Protein AF-C9SHX7-F1 (afdb_monomer_lite)

Secondary structure (DSSP, 8-state):
--HHHHHHTT---GGGHHHHHHHHHHHHHHHHHHHTT--HHHHT-TTPPPTT--TTS---SS-----GGGSPPTTTTTS---GGGGG-S-HHHHHHHHHHHHHTSS-HHHHHHHHH------TT-TTS------S-TT--

Sequence (140 aa):
MDTFQDYSLNAPRPSQLQLLIRLNVLDGLARNAEALDFPVKGLCADEFISPFNYQDGHRPSSQSSHPESLSPTALQRTVRHHPWVDLFPLARLRDNVLRGLTSGTIDEDELCSDLLNVEDTNWSDVDKPSLILWGESWDI

Foldseek 3Di:
DDQVVCVVVVNHDPLCVQLVQLVVLVVLLVVLCVQVVHDPVLLVDQPRWDCLACPVVNDPPDDRPHDPLLDADPVSNHATDRCSLSSQSHNVSSVVVRVCVVVVVDDPVVVCCLERPSPPPVSVPPPRDYDGDPDRSNDD

Structure (mmCIF, N/CA/C/O backbone):
data_AF-C9SHX7-F1
#
_entry.id   AF-C9SHX7-F1
#
loop_
_atom_site.group_PDB
_atom_site.id
_atom_site.type_symbol
_atom_site.label_atom_id
_atom_site.label_alt_id
_atom_site.label_comp_id
_atom_site.label_asym_id
_atom_site.label_entity_id
_atom_site.label_seq_id
_atom_site.pdbx_PDB_ins_code
_atom_site.Cartn_x
_atom_site.Cartn_y
_atom_site.Cartn_z
_atom_site.occupancy
_atom_site.B_iso_or_equiv
_atom_site.auth_seq_id
_atom_site.auth_comp_id
_atom_site.auth_asym_id
_atom_site.auth_atom_id
_atom_site.pdbx_PDB_model_num
ATOM 1 N N . MET A 1 1 ? 25.948 6.981 -16.052 1.00 51.47 1 MET A N 1
ATOM 2 C CA . MET A 1 1 ? 25.002 6.820 -17.174 1.00 51.47 1 MET A CA 1
ATOM 3 C C . MET A 1 1 ? 23.650 6.630 -16.537 1.00 51.47 1 MET A C 1
ATOM 5 O O . MET A 1 1 ? 23.472 5.632 -15.837 1.00 51.47 1 MET A O 1
ATOM 9 N N . ASP A 1 2 ? 22.800 7.643 -16.673 1.00 72.44 2 ASP A N 1
ATOM 10 C CA . ASP A 1 2 ? 21.503 7.719 -16.008 1.00 72.44 2 ASP A CA 1
ATOM 11 C C . ASP A 1 2 ? 20.536 6.705 -16.616 1.00 72.44 2 ASP A C 1
ATOM 13 O O . ASP A 1 2 ? 20.475 6.524 -17.831 1.00 72.44 2 ASP A O 1
ATOM 17 N N . THR A 1 3 ? 19.763 6.040 -15.764 1.00 66.31 3 THR A N 1
ATOM 18 C CA . THR A 1 3 ? 18.769 5.023 -16.140 1.00 66.31 3 THR A CA 1
ATOM 19 C C . THR A 1 3 ? 17.751 5.538 -17.153 1.00 66.31 3 THR A C 1
ATOM 21 O O . THR A 1 3 ? 17.404 4.827 -18.093 1.00 66.31 3 THR A O 1
ATOM 24 N N . PHE A 1 4 ? 17.344 6.801 -17.021 1.00 70.75 4 PHE A N 1
ATOM 25 C CA . PHE A 1 4 ? 16.470 7.476 -17.980 1.00 70.75 4 PHE A CA 1
ATOM 26 C C . PHE A 1 4 ? 17.120 7.642 -19.362 1.00 70.75 4 PHE A C 1
ATOM 28 O O . PHE A 1 4 ? 16.464 7.469 -20.390 1.00 70.75 4 PHE A O 1
ATOM 35 N N . GLN A 1 5 ? 18.421 7.936 -19.398 1.00 76.38 5 GLN A N 1
ATOM 36 C CA . GLN A 1 5 ? 19.149 8.142 -20.644 1.00 76.38 5 GLN A CA 1
ATOM 37 C C . GLN A 1 5 ? 19.256 6.831 -21.429 1.00 76.38 5 GLN A C 1
ATOM 39 O O . GLN A 1 5 ? 18.914 6.801 -22.609 1.00 76.38 5 GLN A O 1
ATOM 44 N N . ASP A 1 6 ? 19.629 5.734 -20.771 1.00 75.88 6 ASP A N 1
ATOM 45 C CA . ASP A 1 6 ? 19.705 4.414 -21.409 1.00 75.88 6 ASP A CA 1
ATOM 46 C C . ASP A 1 6 ? 18.341 3.928 -21.918 1.00 75.88 6 ASP A C 1
ATOM 48 O O . ASP A 1 6 ? 18.254 3.381 -23.019 1.00 75.88 6 ASP A O 1
ATOM 52 N N . TYR A 1 7 ? 17.269 4.175 -21.155 1.00 73.06 7 TYR A N 1
ATOM 53 C CA . TYR A 1 7 ? 15.905 3.887 -21.598 1.00 73.06 7 TYR A CA 1
ATOM 54 C C . TYR A 1 7 ? 15.547 4.682 -22.862 1.00 73.06 7 TYR A C 1
ATOM 56 O O . TYR A 1 7 ? 15.112 4.102 -23.855 1.00 73.06 7 TYR A O 1
ATOM 64 N N . SER A 1 8 ? 15.803 5.997 -22.872 1.00 79.50 8 SER A N 1
ATOM 65 C CA . SER A 1 8 ? 15.511 6.858 -24.030 1.00 79.50 8 SER A CA 1
ATOM 66 C C . SER A 1 8 ? 16.322 6.503 -25.284 1.00 79.50 8 SER A C 1
ATOM 68 O O . SER A 1 8 ? 15.889 6.773 -26.403 1.00 79.50 8 SER A O 1
ATOM 70 N N . LEU A 1 9 ? 17.481 5.862 -25.104 1.00 85.00 9 LEU A N 1
ATOM 71 C CA . LEU A 1 9 ? 18.351 5.377 -26.174 1.00 85.00 9 LEU A CA 1
ATOM 72 C C . LEU A 1 9 ? 18.036 3.936 -26.618 1.00 85.00 9 LEU A C 1
ATOM 74 O O . LEU A 1 9 ? 18.784 3.390 -27.428 1.00 85.00 9 LEU A O 1
ATOM 78 N N . ASN A 1 10 ? 16.956 3.314 -26.123 1.00 77.38 10 ASN A N 1
ATOM 79 C CA . ASN A 1 10 ? 16.633 1.898 -26.359 1.00 77.38 10 ASN A CA 1
ATOM 80 C C . ASN A 1 10 ? 17.795 0.946 -26.009 1.00 77.38 10 ASN A C 1
ATOM 82 O O . ASN A 1 10 ? 17.992 -0.081 -26.660 1.00 77.38 10 ASN A O 1
ATOM 86 N N . ALA A 1 11 ? 18.559 1.273 -24.965 1.00 81.94 11 ALA A N 1
ATOM 87 C CA . ALA A 1 11 ? 19.691 0.486 -24.485 1.00 81.94 11 ALA A CA 1
ATOM 88 C C . ALA A 1 11 ? 19.455 -0.048 -23.054 1.00 81.94 11 ALA A C 1
ATOM 90 O O . ALA A 1 11 ? 20.273 0.213 -22.166 1.00 81.94 11 ALA A O 1
ATOM 91 N N . PRO A 1 12 ? 18.352 -0.784 -22.787 1.00 76.06 12 PRO A N 1
ATOM 92 C CA . PRO A 1 12 ? 18.053 -1.272 -21.446 1.00 76.06 12 PRO A CA 1
ATOM 93 C C . PRO A 1 12 ? 19.137 -2.244 -20.970 1.00 76.06 12 PRO A C 1
ATOM 95 O O . PRO A 1 12 ? 19.544 -3.159 -21.690 1.00 76.06 12 PRO A O 1
ATOM 98 N N . ARG A 1 13 ? 19.604 -2.059 -19.734 1.00 77.75 13 ARG A N 1
ATOM 99 C CA . ARG A 1 13 ? 20.608 -2.928 -19.107 1.00 77.75 13 ARG A CA 1
ATOM 100 C C . ARG A 1 13 ? 19.935 -3.858 -18.093 1.00 77.75 13 ARG A C 1
ATOM 102 O O . ARG A 1 13 ? 19.112 -3.380 -17.316 1.00 77.75 13 ARG A O 1
ATOM 109 N N . PRO A 1 14 ? 20.316 -5.148 -17.999 1.00 76.50 14 PRO A N 1
ATOM 110 C CA . PRO A 1 14 ? 19.754 -6.063 -16.997 1.00 76.50 14 PRO A CA 1
ATOM 111 C C . PRO A 1 14 ? 19.881 -5.557 -15.553 1.00 76.50 14 PRO A C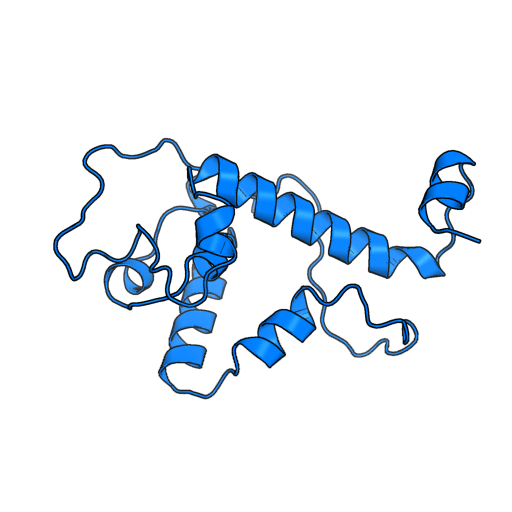 1
ATOM 113 O O . PRO A 1 14 ? 18.999 -5.791 -14.734 1.00 76.50 14 PRO A O 1
ATOM 116 N N . SER A 1 15 ? 20.930 -4.784 -15.257 1.00 75.31 15 SER A N 1
ATOM 117 C CA . SER A 1 15 ? 21.132 -4.127 -13.960 1.00 75.31 15 SER A CA 1
ATOM 118 C C . SER A 1 15 ? 20.055 -3.091 -13.600 1.00 75.31 15 SER A C 1
ATOM 120 O O . SER A 1 15 ? 20.025 -2.623 -12.472 1.00 75.31 15 SER A O 1
ATOM 122 N N . GLN A 1 16 ? 19.198 -2.697 -14.547 1.00 77.81 16 GLN A N 1
ATOM 123 C CA . GLN A 1 16 ? 18.106 -1.733 -14.356 1.00 77.81 16 GLN A CA 1
ATOM 124 C C . GLN A 1 16 ? 16.761 -2.419 -14.096 1.00 77.81 16 GLN A C 1
ATOM 126 O O . GLN A 1 16 ? 15.786 -1.743 -13.780 1.00 77.81 16 GLN A O 1
ATOM 131 N N . LEU A 1 17 ? 16.688 -3.748 -14.225 1.00 81.38 17 LEU A N 1
ATOM 132 C CA . LEU A 1 17 ? 15.435 -4.490 -14.098 1.00 81.38 17 LEU A CA 1
ATOM 133 C C . LEU A 1 17 ? 14.794 -4.292 -12.723 1.00 81.38 17 LEU A C 1
ATOM 135 O O . LEU A 1 17 ? 13.606 -4.015 -12.632 1.00 81.38 17 LEU A O 1
ATOM 139 N N . GLN A 1 18 ? 15.592 -4.381 -11.664 1.00 79.19 18 GLN A N 1
ATOM 140 C CA . GLN A 1 18 ? 15.111 -4.230 -10.293 1.00 79.19 18 GLN A CA 1
ATOM 141 C C . GLN A 1 18 ? 14.568 -2.813 -10.024 1.00 79.19 18 GLN A C 1
ATOM 143 O O . GLN A 1 18 ? 13.552 -2.658 -9.349 1.00 79.19 18 GLN A O 1
ATOM 148 N N . LEU A 1 19 ? 15.173 -1.782 -10.628 1.00 79.88 19 LEU A N 1
ATOM 149 C CA . LEU A 1 19 ? 14.652 -0.413 -10.587 1.00 79.88 19 LEU A CA 1
ATOM 150 C C . LEU A 1 19 ? 13.288 -0.320 -11.270 1.00 79.88 19 LEU A C 1
ATOM 152 O O . LEU A 1 19 ? 12.357 0.242 -10.704 1.00 79.88 19 LEU A O 1
ATOM 156 N N . LEU A 1 20 ? 13.165 -0.881 -12.474 1.00 83.38 20 LEU A N 1
ATOM 157 C CA . LEU A 1 20 ? 11.911 -0.866 -13.228 1.00 83.38 20 LEU A CA 1
ATOM 158 C C . LEU A 1 20 ? 10.801 -1.633 -12.503 1.00 83.38 20 LEU A C 1
ATOM 160 O O . LEU A 1 20 ? 9.672 -1.162 -12.471 1.00 83.38 20 LEU A O 1
ATOM 164 N N . ILE A 1 21 ? 11.122 -2.773 -11.885 1.00 85.00 21 ILE A N 1
ATOM 165 C CA . ILE A 1 21 ? 10.178 -3.545 -11.070 1.00 85.00 21 ILE A CA 1
ATOM 166 C C . ILE A 1 21 ? 9.619 -2.673 -9.939 1.00 85.00 21 ILE A C 1
ATOM 168 O O . ILE A 1 21 ? 8.403 -2.525 -9.832 1.00 85.00 21 ILE A O 1
ATOM 172 N N . ARG A 1 22 ? 10.489 -2.030 -9.149 1.00 84.69 22 ARG A N 1
ATOM 173 C CA . ARG A 1 22 ? 10.069 -1.160 -8.036 1.00 84.69 22 ARG A CA 1
ATOM 174 C C . ARG A 1 22 ? 9.281 0.062 -8.515 1.00 84.69 22 ARG A C 1
ATOM 176 O O . ARG A 1 22 ? 8.255 0.392 -7.928 1.00 84.69 22 ARG A O 1
ATOM 183 N N . LEU A 1 23 ? 9.712 0.699 -9.606 1.00 85.75 23 LEU A N 1
ATOM 184 C CA . LEU A 1 23 ? 8.995 1.831 -10.204 1.00 85.75 23 LEU A CA 1
ATOM 185 C C . LEU A 1 23 ? 7.597 1.437 -10.693 1.00 85.75 23 LEU A C 1
ATOM 187 O O . LEU A 1 23 ? 6.647 2.172 -10.446 1.00 85.75 23 LEU A O 1
ATOM 191 N N . ASN A 1 24 ? 7.453 0.274 -11.331 1.00 89.75 24 ASN A N 1
ATOM 192 C CA . ASN A 1 24 ? 6.153 -0.218 -11.789 1.00 89.75 24 ASN A CA 1
ATOM 193 C C . ASN A 1 24 ? 5.217 -0.532 -10.615 1.00 89.75 24 ASN A C 1
ATOM 195 O O . ASN A 1 24 ? 4.017 -0.294 -10.707 1.00 89.75 24 ASN A O 1
ATOM 199 N N . VAL A 1 25 ? 5.751 -1.041 -9.500 1.00 89.81 25 VAL A N 1
ATOM 200 C CA . VAL A 1 25 ? 4.967 -1.241 -8.273 1.00 89.81 25 VAL A CA 1
ATOM 201 C C . VAL A 1 25 ? 4.504 0.097 -7.703 1.00 89.81 25 VAL A C 1
ATOM 203 O O . VAL A 1 25 ? 3.320 0.238 -7.413 1.00 89.81 25 VAL A O 1
ATOM 206 N N . LEU A 1 26 ? 5.392 1.090 -7.587 1.00 89.31 26 LEU A N 1
ATOM 207 C CA . LEU A 1 26 ? 5.036 2.431 -7.107 1.00 89.31 26 LEU A CA 1
ATOM 208 C C . LEU A 1 26 ? 3.963 3.094 -7.981 1.00 89.31 26 LEU A C 1
ATOM 210 O O . LEU A 1 26 ? 2.990 3.630 -7.455 1.00 89.31 26 LEU A O 1
ATOM 214 N N . ASP A 1 27 ? 4.109 3.012 -9.304 1.00 91.44 27 ASP A N 1
ATOM 215 C CA . ASP A 1 27 ? 3.118 3.495 -10.271 1.00 91.44 27 ASP A CA 1
ATOM 216 C C . ASP A 1 27 ? 1.772 2.766 -10.112 1.00 91.44 27 ASP A C 1
ATOM 218 O O . ASP A 1 27 ? 0.719 3.401 -10.059 1.00 91.44 27 ASP A O 1
ATOM 222 N N . GLY A 1 28 ? 1.790 1.443 -9.927 1.00 93.00 28 GLY A N 1
ATOM 223 C CA . GLY A 1 28 ? 0.583 0.664 -9.655 1.00 93.00 28 GLY A CA 1
ATOM 224 C C . GLY A 1 28 ? -0.118 1.056 -8.348 1.00 93.00 28 GLY A C 1
ATOM 225 O O . GLY A 1 28 ? -1.338 1.210 -8.322 1.00 93.00 28 GLY A O 1
ATOM 226 N N . LEU A 1 29 ? 0.635 1.273 -7.266 1.00 92.31 29 LEU A N 1
ATOM 227 C CA . LEU A 1 29 ? 0.078 1.737 -5.991 1.00 92.31 29 LEU A CA 1
ATOM 228 C C . LEU A 1 29 ? -0.506 3.153 -6.108 1.00 92.31 29 LEU A C 1
ATOM 230 O O . LEU A 1 29 ? -1.569 3.419 -5.547 1.00 92.31 29 LEU A O 1
ATOM 234 N N . ALA A 1 30 ? 0.136 4.042 -6.872 1.00 91.88 30 ALA A N 1
ATOM 235 C CA . ALA A 1 30 ? -0.381 5.383 -7.143 1.00 91.88 30 ALA A CA 1
ATOM 236 C C . ALA A 1 30 ? -1.710 5.338 -7.915 1.00 91.88 30 ALA A C 1
ATOM 238 O O . ALA A 1 30 ? -2.666 6.009 -7.530 1.00 91.88 30 ALA A O 1
ATOM 239 N N . ARG A 1 31 ? -1.825 4.479 -8.936 1.00 93.19 31 ARG A N 1
ATOM 240 C CA . ARG A 1 31 ? -3.096 4.255 -9.650 1.00 93.19 31 ARG A CA 1
ATOM 241 C C . ARG A 1 31 ? -4.189 3.701 -8.741 1.00 93.19 31 ARG A C 1
ATOM 243 O O . ARG A 1 31 ? -5.346 4.101 -8.855 1.00 93.19 31 ARG A O 1
ATOM 250 N N . ASN A 1 32 ? -3.835 2.813 -7.812 1.00 94.31 32 ASN A N 1
ATOM 251 C CA . ASN A 1 32 ? -4.784 2.296 -6.825 1.00 94.31 32 ASN A CA 1
ATOM 252 C C . ASN A 1 32 ? -5.255 3.403 -5.868 1.00 94.31 32 ASN A C 1
ATOM 254 O O . ASN A 1 32 ? -6.436 3.449 -5.536 1.00 94.31 32 ASN A O 1
ATOM 258 N N . ALA A 1 33 ? -4.373 4.329 -5.477 1.00 93.25 33 ALA A N 1
ATOM 259 C CA . ALA A 1 33 ? -4.747 5.496 -4.677 1.00 93.25 33 ALA A CA 1
ATOM 260 C C . ALA A 1 33 ? -5.732 6.411 -5.419 1.00 93.25 33 ALA A C 1
ATOM 262 O O . ALA A 1 33 ? -6.716 6.854 -4.829 1.00 93.25 33 ALA A O 1
ATOM 263 N N . GLU A 1 34 ? -5.506 6.650 -6.714 1.00 91.88 34 GLU A N 1
ATOM 264 C CA . GLU A 1 34 ? -6.429 7.410 -7.565 1.00 91.88 34 GLU A CA 1
ATOM 265 C C . GLU A 1 34 ? -7.794 6.718 -7.684 1.00 91.88 34 GLU A C 1
ATOM 267 O O . GLU A 1 34 ? -8.828 7.361 -7.510 1.00 91.88 34 GLU A O 1
ATOM 272 N N . ALA A 1 35 ? -7.820 5.398 -7.904 1.00 91.56 35 ALA A N 1
ATOM 273 C CA . ALA A 1 35 ? -9.059 4.617 -7.977 1.00 91.56 35 ALA A CA 1
ATOM 274 C C . ALA A 1 35 ? -9.860 4.620 -6.659 1.00 91.56 35 ALA A C 1
ATOM 276 O O . ALA A 1 35 ? -11.082 4.454 -6.667 1.00 91.56 35 ALA A O 1
ATOM 277 N N . LEU A 1 36 ? -9.171 4.804 -5.530 1.00 91.19 36 LEU A N 1
ATOM 278 C CA . LEU A 1 36 ? -9.744 4.906 -4.189 1.00 91.19 36 LEU A CA 1
ATOM 279 C C . LEU A 1 36 ? -10.135 6.339 -3.790 1.00 91.19 36 LEU A C 1
ATOM 281 O O . LEU A 1 36 ? -10.740 6.518 -2.733 1.00 91.19 36 LEU A O 1
ATOM 285 N N . ASP A 1 37 ? -9.826 7.336 -4.625 1.00 90.62 37 ASP A N 1
ATOM 286 C CA . ASP A 1 37 ? -9.993 8.768 -4.340 1.00 90.62 37 ASP A CA 1
ATOM 287 C C . ASP A 1 37 ? -9.221 9.221 -3.082 1.00 90.62 37 ASP A C 1
ATOM 289 O O . ASP A 1 37 ? -9.674 10.041 -2.280 1.00 90.62 37 ASP A O 1
ATOM 293 N N . PHE A 1 38 ? -8.034 8.645 -2.869 1.00 89.62 38 PHE A N 1
ATOM 294 C CA . PHE A 1 38 ? -7.189 8.985 -1.728 1.00 89.62 38 PHE A CA 1
ATOM 295 C C . PHE A 1 38 ? -6.341 10.227 -2.022 1.00 89.62 38 PHE A C 1
ATOM 297 O O . PHE A 1 38 ? -5.635 10.281 -3.033 1.00 89.62 38 PHE A O 1
ATOM 304 N N . PRO A 1 39 ? -6.333 11.237 -1.132 1.00 85.06 39 PRO A N 1
ATOM 305 C CA . PRO A 1 39 ? -5.510 12.415 -1.338 1.00 85.06 39 PRO A CA 1
ATOM 306 C C . PRO A 1 39 ? -4.030 12.052 -1.178 1.00 85.06 39 PRO A C 1
ATOM 308 O O . PRO A 1 39 ? -3.604 11.635 -0.103 1.00 85.06 39 PRO A O 1
ATOM 311 N N . VAL A 1 40 ? -3.219 12.312 -2.208 1.00 80.50 40 VAL A N 1
ATOM 312 C CA . VAL A 1 40 ? -1.763 12.050 -2.197 1.00 80.50 40 VAL A CA 1
ATOM 313 C C . VAL A 1 40 ? -1.077 12.668 -0.975 1.00 80.50 40 VAL A C 1
ATOM 315 O O . VAL A 1 40 ? -0.245 12.037 -0.340 1.00 80.50 40 VAL A O 1
ATOM 318 N N . LYS A 1 41 ? -1.471 13.887 -0.583 1.00 80.69 41 LYS A N 1
ATOM 319 C CA . LYS A 1 41 ? -0.929 14.543 0.620 1.00 80.69 41 LYS A CA 1
ATOM 320 C C . LYS A 1 41 ? -1.248 13.794 1.913 1.00 80.69 41 LYS A C 1
ATOM 322 O O . LYS A 1 41 ? -0.466 13.878 2.849 1.00 80.69 41 LYS A O 1
ATOM 327 N N . GLY A 1 42 ? -2.391 13.112 1.967 1.00 80.50 42 GLY A N 1
ATOM 328 C CA . GLY A 1 42 ? -2.758 12.267 3.098 1.00 80.50 42 GLY A CA 1
ATOM 329 C C . GLY A 1 42 ? -1.870 11.031 3.175 1.00 80.50 42 GLY A C 1
ATOM 330 O O . GLY A 1 42 ? -1.418 10.690 4.252 1.00 80.50 42 GLY A O 1
ATOM 331 N N . LEU A 1 43 ? -1.534 10.424 2.033 1.00 85.62 43 LEU A N 1
ATOM 332 C CA . LEU A 1 43 ? -0.632 9.267 1.979 1.00 85.62 43 LEU A CA 1
ATOM 333 C C . LEU A 1 43 ? 0.809 9.570 2.420 1.00 85.62 43 LEU A C 1
ATOM 335 O O . LEU A 1 43 ? 1.553 8.640 2.704 1.00 85.62 43 LEU A O 1
ATOM 339 N N . CYS A 1 44 ? 1.214 10.841 2.453 1.00 84.75 44 CYS A N 1
ATOM 340 C CA . CYS A 1 44 ? 2.530 11.260 2.944 1.00 84.75 44 CYS A CA 1
ATOM 341 C C . CYS A 1 44 ? 2.521 11.695 4.417 1.00 84.75 44 CYS A C 1
ATOM 343 O O . CYS A 1 44 ? 3.535 12.200 4.892 1.00 84.75 44 CYS A O 1
ATOM 345 N N . ALA A 1 45 ? 1.381 11.620 5.104 1.00 87.69 45 ALA A N 1
ATOM 346 C CA . ALA A 1 45 ? 1.244 12.089 6.473 1.00 87.69 45 ALA A CA 1
ATOM 347 C C . ALA A 1 45 ? 0.995 10.904 7.406 1.00 87.69 45 ALA A C 1
ATOM 349 O O . ALA A 1 45 ? -0.101 10.359 7.402 1.00 87.69 45 ALA A O 1
ATOM 350 N N . ASP A 1 46 ? 1.967 10.585 8.261 1.00 84.81 46 ASP A N 1
ATOM 351 C CA . ASP A 1 46 ? 1.947 9.415 9.159 1.00 84.81 46 ASP A CA 1
ATOM 352 C C . ASP A 1 46 ? 0.676 9.325 10.027 1.00 84.81 46 ASP A C 1
ATOM 354 O O . ASP A 1 46 ? 0.161 8.248 10.319 1.00 84.81 46 ASP A O 1
ATOM 358 N N . GLU A 1 47 ? 0.111 10.475 10.399 1.00 88.06 47 GLU A N 1
ATOM 359 C CA . GLU A 1 47 ? -1.102 10.569 11.222 1.00 88.06 47 GLU A CA 1
ATOM 360 C C . GLU A 1 47 ? -2.411 10.382 10.435 1.00 88.06 47 GLU A C 1
ATOM 362 O O . GLU A 1 47 ? -3.502 10.396 11.019 1.00 88.06 47 GLU A O 1
ATOM 367 N N . PHE A 1 48 ? -2.347 10.256 9.107 1.00 90.12 48 PHE A N 1
ATOM 368 C CA . PHE A 1 48 ? -3.530 10.122 8.273 1.00 90.12 48 PHE A CA 1
ATOM 369 C C . PHE A 1 48 ? -4.141 8.729 8.427 1.00 90.12 48 PHE A C 1
ATOM 371 O O . PHE A 1 48 ? -3.524 7.702 8.154 1.00 90.12 48 PHE A O 1
ATOM 378 N N . ILE A 1 49 ? -5.394 8.696 8.873 1.00 91.00 49 ILE A N 1
ATOM 379 C CA . ILE A 1 49 ? -6.135 7.455 9.089 1.00 91.00 49 ILE A CA 1
ATOM 380 C C . ILE A 1 49 ? -6.878 7.092 7.808 1.00 91.00 49 ILE A C 1
ATOM 382 O O . ILE A 1 49 ? -7.510 7.949 7.187 1.00 91.00 49 ILE A O 1
ATOM 386 N N . SER A 1 50 ? -6.850 5.808 7.453 1.00 92.06 50 SER A N 1
ATOM 387 C CA . SER A 1 50 ? -7.593 5.281 6.315 1.00 92.06 50 SER A CA 1
ATOM 388 C C . SER A 1 50 ? -9.083 5.669 6.370 1.00 92.06 50 SER A C 1
ATOM 390 O O . SER A 1 50 ? -9.747 5.394 7.378 1.00 92.06 50 SER A O 1
ATOM 392 N N . PRO A 1 51 ? -9.656 6.202 5.269 1.00 90.50 51 PRO A N 1
ATOM 393 C CA . PRO A 1 51 ? -11.100 6.412 5.122 1.00 90.50 51 PRO A CA 1
ATOM 394 C C . PRO A 1 51 ? -11.938 5.130 5.231 1.00 90.50 51 PRO A C 1
ATOM 396 O O . PRO A 1 51 ? -13.166 5.190 5.329 1.00 90.50 51 PRO A O 1
ATOM 399 N N . PHE A 1 52 ? -11.300 3.960 5.174 1.00 91.56 52 PHE A N 1
ATOM 400 C CA . PHE A 1 52 ? -11.964 2.680 5.353 1.00 91.56 52 PHE A CA 1
ATOM 401 C C . PHE A 1 52 ? -12.108 2.253 6.805 1.00 91.56 52 PHE A C 1
ATOM 403 O O . PHE A 1 52 ? -12.885 1.335 7.052 1.00 91.56 52 PHE A O 1
ATOM 410 N N . ASN A 1 53 ? -11.454 2.918 7.760 1.00 91.75 53 ASN A N 1
ATOM 411 C CA . ASN A 1 53 ? -11.746 2.719 9.172 1.00 91.75 53 ASN A CA 1
ATOM 412 C C . ASN A 1 53 ? -13.090 3.373 9.538 1.00 91.75 53 ASN A C 1
ATOM 414 O O . ASN A 1 53 ? -13.280 4.573 9.362 1.00 91.75 53 ASN A O 1
ATOM 418 N N . TYR A 1 54 ? -14.028 2.589 10.076 1.00 89.06 54 TYR A N 1
ATOM 419 C CA . TYR A 1 54 ? -15.379 3.060 10.405 1.00 89.06 54 TYR A CA 1
ATOM 420 C C . TYR A 1 54 ? -15.620 3.215 11.910 1.00 89.06 54 TYR A C 1
ATOM 422 O O . TYR A 1 54 ? -16.770 3.379 12.325 1.00 89.06 54 TYR A O 1
ATOM 430 N N . GLN A 1 55 ? -14.577 3.143 12.744 1.00 81.31 55 GLN A N 1
ATOM 431 C CA . GLN A 1 55 ? -14.742 3.174 14.201 1.00 81.31 55 GLN A CA 1
ATOM 432 C C . GLN A 1 55 ? -15.319 4.505 14.690 1.00 81.31 55 GLN A C 1
ATOM 434 O O . GLN A 1 55 ? -16.131 4.513 15.612 1.00 81.31 55 GLN A O 1
ATOM 439 N N . ASP A 1 56 ? -15.001 5.601 14.004 1.00 72.00 56 ASP A N 1
ATOM 440 C CA . ASP A 1 56 ? -15.486 6.940 14.348 1.00 72.00 56 ASP A CA 1
ATOM 441 C C . ASP A 1 56 ? -16.847 7.277 13.703 1.00 72.00 56 ASP A C 1
ATOM 443 O O . ASP A 1 56 ? -17.264 8.431 13.656 1.00 72.00 56 ASP A O 1
ATOM 447 N N . GLY A 1 57 ? -17.566 6.282 13.164 1.00 67.31 57 GLY A N 1
ATOM 448 C CA . GLY A 1 57 ? -18.868 6.484 12.511 1.00 67.31 57 GLY A CA 1
ATOM 449 C C . GLY A 1 57 ? -18.787 7.136 11.124 1.00 67.31 57 GLY A C 1
ATOM 450 O O . GLY A 1 57 ? -19.816 7.336 10.474 1.00 67.31 57 GLY A O 1
ATOM 451 N N . HIS A 1 58 ? -17.577 7.412 10.635 1.00 64.19 58 HIS A N 1
ATOM 452 C CA . HIS A 1 58 ? -17.304 7.894 9.285 1.00 64.19 58 HIS A CA 1
ATOM 453 C C . HIS A 1 58 ? -17.431 6.757 8.266 1.00 64.19 58 HIS A C 1
ATOM 455 O O . HIS A 1 58 ? -16.450 6.214 7.774 1.00 64.19 58 HIS A O 1
ATOM 461 N N . ARG A 1 59 ? -18.668 6.383 7.932 1.00 68.38 59 ARG A N 1
ATOM 462 C CA . ARG A 1 59 ? -18.925 5.552 6.754 1.00 68.38 59 ARG A CA 1
ATOM 463 C C . ARG A 1 59 ? -19.077 6.470 5.538 1.00 68.38 59 ARG A C 1
ATOM 465 O O . ARG A 1 59 ? -19.953 7.339 5.578 1.00 68.38 59 ARG A O 1
ATOM 472 N N . PRO A 1 60 ? -18.295 6.293 4.458 1.00 65.88 60 PRO A N 1
ATOM 473 C CA . PRO A 1 60 ? -18.497 7.074 3.246 1.00 65.88 60 PRO A CA 1
ATOM 474 C C . PRO A 1 60 ? -19.938 6.883 2.749 1.00 65.88 60 PRO A C 1
ATOM 476 O O . PRO A 1 60 ? -20.449 5.765 2.650 1.00 65.88 60 PRO A O 1
ATOM 479 N N . SER A 1 61 ? -20.618 8.006 2.513 1.00 60.06 61 SER A N 1
ATOM 480 C CA . SER A 1 61 ? -22.039 8.084 2.146 1.00 60.06 61 SER A CA 1
ATOM 481 C C . SER A 1 61 ? -22.320 7.606 0.719 1.00 60.06 61 SER A C 1
ATOM 483 O O . SER A 1 61 ? -23.468 7.322 0.381 1.00 60.06 61 SER A O 1
ATOM 485 N N . SER A 1 62 ? -21.276 7.475 -0.099 1.00 61.59 62 SER A N 1
ATOM 486 C CA . SER A 1 62 ? -21.315 6.867 -1.424 1.00 61.59 62 SER A CA 1
ATOM 487 C C . SER A 1 62 ? -20.321 5.709 -1.478 1.00 61.59 62 SER A C 1
ATOM 489 O O . SER A 1 62 ? -19.219 5.795 -0.938 1.00 61.59 62 SER A O 1
ATOM 491 N N . GLN A 1 63 ? -20.722 4.600 -2.100 1.00 60.97 63 GLN A N 1
ATOM 492 C CA . GLN A 1 63 ? -19.763 3.593 -2.538 1.00 60.97 63 GLN A CA 1
ATOM 493 C C . GLN A 1 63 ? -19.016 4.211 -3.719 1.00 60.97 63 GLN A C 1
ATOM 495 O O . GLN A 1 63 ? -19.571 4.292 -4.814 1.00 60.97 63 GLN A O 1
ATOM 500 N N . SER A 1 64 ? -17.799 4.704 -3.492 1.00 62.91 64 SER A N 1
ATOM 501 C CA . SER A 1 64 ? -16.882 5.031 -4.582 1.00 62.91 64 SER A CA 1
ATOM 502 C C . SER A 1 64 ? -16.766 3.803 -5.488 1.00 62.91 64 SER A C 1
ATOM 504 O O . SER A 1 64 ? -16.686 2.676 -4.996 1.00 62.91 64 SER A O 1
ATOM 506 N N . SER A 1 65 ? -16.824 3.988 -6.806 1.00 78.62 65 SER A N 1
ATOM 507 C CA . SER A 1 65 ? -16.687 2.897 -7.772 1.00 78.62 65 SER A CA 1
ATOM 508 C C . SER A 1 65 ? -15.216 2.494 -7.879 1.00 78.62 65 SER A C 1
ATOM 510 O O . SER A 1 65 ? -14.536 2.867 -8.830 1.00 78.62 65 SER A O 1
ATOM 512 N N . HIS A 1 66 ? -14.713 1.786 -6.872 1.00 86.19 66 HIS A N 1
ATOM 513 C CA . HIS A 1 66 ? -13.373 1.212 -6.879 1.00 86.19 66 HIS A CA 1
ATOM 514 C C . HIS A 1 66 ? -13.441 -0.273 -7.276 1.00 86.19 66 HIS A C 1
ATOM 516 O O . HIS A 1 66 ? -14.477 -0.917 -7.071 1.00 86.19 66 HIS A O 1
ATOM 522 N N . PRO A 1 67 ? -12.360 -0.831 -7.848 1.00 91.12 67 PRO A N 1
ATOM 523 C CA . PRO A 1 67 ? -12.242 -2.261 -8.117 1.00 91.12 67 PRO A CA 1
ATOM 524 C C . PRO A 1 67 ? -12.545 -3.133 -6.887 1.00 91.12 67 PRO A C 1
ATOM 526 O O . PRO A 1 67 ? -12.212 -2.775 -5.755 1.00 91.12 67 PRO A O 1
ATOM 529 N N . GLU A 1 68 ? -13.131 -4.315 -7.108 1.00 90.88 68 GLU A N 1
ATOM 530 C CA . GLU A 1 68 ? -13.478 -5.259 -6.029 1.00 90.88 68 GLU A CA 1
ATOM 531 C C . GLU A 1 68 ? -12.244 -5.694 -5.221 1.00 90.88 68 GLU A C 1
ATOM 533 O O . GLU A 1 68 ? -12.296 -5.773 -3.995 1.00 90.88 68 GLU A O 1
ATOM 538 N N . SER A 1 69 ? -11.102 -5.883 -5.884 1.00 93.62 69 SER A N 1
ATOM 539 C CA . SER A 1 69 ? -9.813 -6.213 -5.259 1.00 93.62 69 SER A CA 1
ATOM 540 C C . SER A 1 69 ? -9.345 -5.155 -4.247 1.00 93.62 69 SER A C 1
ATOM 542 O O . SER A 1 6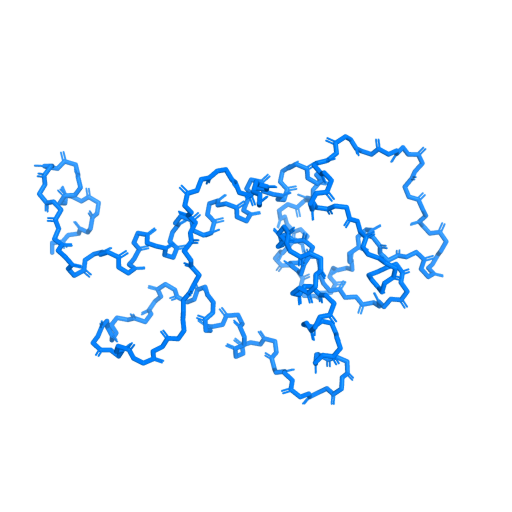9 ? -8.750 -5.481 -3.214 1.00 93.62 69 SER A O 1
ATOM 544 N N . LEU A 1 70 ? -9.696 -3.888 -4.475 1.00 94.56 70 LEU A N 1
ATOM 545 C CA . LEU A 1 70 ? -9.382 -2.770 -3.585 1.00 94.56 70 LEU A CA 1
ATOM 546 C C . LEU A 1 70 ? -10.443 -2.544 -2.502 1.00 94.56 70 LEU A C 1
ATOM 548 O O . LEU A 1 70 ? -10.216 -1.756 -1.585 1.00 94.56 70 LEU A O 1
ATOM 552 N N . SER A 1 71 ? -11.560 -3.278 -2.528 1.00 93.38 71 SER A N 1
ATOM 553 C CA . SER A 1 71 ? -12.616 -3.130 -1.525 1.00 93.38 71 SER A CA 1
ATOM 554 C C . SER A 1 71 ? -12.110 -3.378 -0.102 1.00 93.38 71 SER A C 1
ATOM 556 O O . SER A 1 71 ? -11.296 -4.285 0.110 1.00 93.38 71 SER A O 1
ATOM 558 N N . PRO A 1 72 ? -12.584 -2.606 0.895 1.00 94.44 72 PRO A N 1
ATOM 559 C CA . PRO A 1 72 ? -12.111 -2.741 2.264 1.00 94.44 72 PRO A CA 1
ATOM 560 C C . PRO A 1 72 ? -12.565 -4.060 2.881 1.00 94.44 72 PRO A C 1
ATOM 562 O O . PRO A 1 72 ? -13.761 -4.393 2.858 1.00 94.44 72 PRO A O 1
ATOM 565 N N . THR A 1 73 ? -11.628 -4.772 3.504 1.00 96.00 73 THR A N 1
ATOM 566 C CA . THR A 1 73 ? -11.892 -5.982 4.281 1.00 96.00 73 THR A CA 1
ATOM 567 C C . THR A 1 73 ? -12.646 -5.663 5.570 1.00 96.00 73 THR A C 1
ATOM 569 O O . THR A 1 73 ? -12.770 -4.513 5.997 1.00 96.00 73 THR A O 1
ATOM 572 N N . ALA A 1 74 ? -13.166 -6.700 6.230 1.00 95.44 74 ALA A N 1
ATOM 573 C CA . ALA A 1 74 ? -13.776 -6.541 7.546 1.00 95.44 74 ALA A CA 1
ATOM 574 C C . ALA A 1 74 ? -12.775 -6.000 8.584 1.00 95.44 74 ALA A C 1
ATOM 576 O O . ALA A 1 74 ? -13.167 -5.206 9.435 1.00 95.44 74 ALA A O 1
ATOM 577 N N . LEU A 1 75 ? -11.497 -6.389 8.491 1.00 96.56 75 LEU A N 1
ATOM 578 C CA . LEU A 1 75 ? -10.468 -5.967 9.438 1.00 96.56 75 LEU A CA 1
ATOM 579 C C . LEU A 1 75 ? -10.140 -4.479 9.282 1.00 96.56 75 LEU A C 1
ATOM 581 O O . LEU A 1 75 ? -10.181 -3.758 10.279 1.00 96.56 75 LEU A O 1
ATOM 585 N N . GLN A 1 76 ? -9.924 -4.007 8.047 1.00 95.81 76 GLN A N 1
ATOM 586 C CA . GLN A 1 76 ? -9.664 -2.591 7.737 1.00 95.81 76 GLN A CA 1
ATOM 587 C C . GLN A 1 76 ? -10.749 -1.664 8.305 1.00 95.81 76 GLN A C 1
ATOM 589 O O . GLN A 1 76 ? -10.452 -0.597 8.834 1.00 95.81 76 GLN A O 1
ATOM 594 N N . ARG A 1 77 ? -12.011 -2.112 8.307 1.00 94.31 77 ARG A N 1
ATOM 595 C CA . ARG A 1 77 ? -13.143 -1.344 8.861 1.00 94.31 77 ARG A CA 1
ATOM 596 C C . ARG A 1 77 ? -13.098 -1.147 10.368 1.00 94.31 77 ARG A C 1
ATOM 598 O O . ARG A 1 77 ? -13.759 -0.249 10.883 1.00 94.31 77 ARG A O 1
ATOM 605 N N . THR A 1 78 ? -12.354 -1.993 11.070 1.00 93.38 78 THR A N 1
ATOM 606 C CA . THR A 1 78 ? -12.344 -2.070 12.536 1.00 93.38 78 THR A CA 1
ATOM 607 C C . THR A 1 78 ? -10.990 -1.774 13.166 1.00 93.38 78 THR A C 1
ATOM 609 O O . THR A 1 78 ? -10.912 -1.686 14.385 1.00 93.38 78 THR A O 1
ATOM 612 N N . VAL A 1 79 ? -9.930 -1.635 12.372 1.00 93.62 79 VAL A N 1
ATOM 613 C CA . VAL A 1 79 ? -8.565 -1.400 12.856 1.00 93.62 79 VAL A CA 1
ATOM 614 C C . VAL A 1 79 ? -8.105 -0.046 12.350 1.00 93.62 79 VAL A C 1
ATOM 616 O O . VAL A 1 79 ? -8.236 0.240 11.162 1.00 93.62 79 VAL A O 1
ATOM 619 N N . ARG A 1 80 ? -7.616 0.825 13.234 1.00 93.25 80 ARG A N 1
ATOM 620 C CA . ARG A 1 80 ? -7.020 2.106 12.832 1.00 93.25 80 ARG A CA 1
ATOM 621 C C . ARG A 1 80 ? -5.685 1.827 12.143 1.00 93.25 80 ARG A C 1
ATOM 623 O O . ARG A 1 80 ? -4.860 1.116 12.703 1.00 93.25 80 ARG A O 1
ATOM 630 N N . HIS A 1 81 ? -5.500 2.355 10.939 1.00 93.31 81 HIS A N 1
ATOM 631 C CA . HIS A 1 81 ? -4.306 2.130 10.124 1.00 93.31 81 HIS A CA 1
ATOM 632 C C . HIS A 1 81 ? -4.103 3.269 9.122 1.00 93.31 81 HIS A C 1
ATOM 634 O O . HIS A 1 81 ? -5.054 3.995 8.812 1.00 93.31 81 HIS A O 1
ATOM 640 N N . HIS A 1 82 ? -2.877 3.399 8.618 1.00 92.94 82 HIS A N 1
ATOM 641 C CA . HIS A 1 82 ? -2.543 4.334 7.551 1.00 92.94 82 HIS A CA 1
ATOM 642 C C . HIS A 1 82 ? -3.022 3.795 6.181 1.00 92.94 82 HIS A C 1
ATOM 644 O O . HIS A 1 82 ? -2.911 2.591 5.923 1.00 92.94 82 HIS A O 1
ATOM 650 N N . PRO A 1 83 ? -3.541 4.644 5.271 1.00 93.19 83 PRO A N 1
ATOM 651 C CA . PRO A 1 83 ? -4.146 4.203 4.010 1.00 93.19 83 PRO A CA 1
ATOM 652 C C . PRO A 1 83 ? -3.188 3.587 2.986 1.00 93.19 83 PRO A C 1
ATOM 654 O O . PRO A 1 83 ? -3.650 3.036 1.991 1.00 93.19 83 PRO A O 1
ATOM 657 N N . TRP A 1 84 ? -1.870 3.625 3.204 1.00 92.94 84 TRP A N 1
ATOM 658 C CA . TRP A 1 84 ? -0.911 2.950 2.314 1.00 92.94 84 TRP A CA 1
ATOM 659 C C . TRP A 1 84 ? -1.194 1.439 2.223 1.00 92.94 84 TRP A C 1
ATOM 661 O O . TRP A 1 84 ? -1.014 0.837 1.166 1.00 92.94 84 TRP A O 1
ATOM 671 N N . VAL A 1 85 ? -1.715 0.834 3.300 1.00 94.50 85 VAL A N 1
ATOM 672 C CA . VAL A 1 85 ? -2.102 -0.584 3.327 1.00 94.50 85 VAL A CA 1
ATOM 673 C C . VAL A 1 85 ? -3.266 -0.854 2.370 1.00 94.50 85 VAL A C 1
ATOM 675 O O . VAL A 1 85 ? -3.352 -1.928 1.781 1.00 94.50 85 VAL A O 1
ATOM 678 N N . ASP A 1 86 ? -4.159 0.112 2.160 1.00 94.75 86 ASP A N 1
ATOM 679 C CA . ASP A 1 86 ? -5.341 -0.073 1.313 1.00 94.75 86 ASP A CA 1
ATOM 680 C C . ASP A 1 86 ? -4.996 -0.187 -0.172 1.00 94.75 86 ASP A C 1
ATOM 682 O O . ASP A 1 86 ? -5.788 -0.746 -0.932 1.00 94.75 86 ASP A O 1
ATOM 686 N N . LEU A 1 87 ? -3.815 0.305 -0.563 1.00 94.31 87 LEU A N 1
ATOM 687 C CA . LEU A 1 87 ? -3.352 0.371 -1.946 1.00 94.31 87 LEU A CA 1
ATOM 688 C C . LEU A 1 87 ? -3.014 -1.005 -2.528 1.00 94.31 87 LEU A C 1
ATOM 690 O O . LEU A 1 87 ? -2.928 -1.145 -3.746 1.00 94.31 87 LEU A O 1
ATOM 694 N N . PHE A 1 88 ? -2.827 -2.033 -1.695 1.00 94.25 88 PHE A N 1
ATOM 695 C CA . PHE A 1 88 ? -2.578 -3.382 -2.194 1.00 94.25 88 PHE A CA 1
ATOM 696 C C . PHE A 1 88 ? -3.882 -4.039 -2.647 1.00 94.25 88 PHE A C 1
ATOM 698 O O . PHE A 1 88 ? -4.822 -4.164 -1.861 1.00 94.25 88 PHE A O 1
ATOM 705 N N . PRO A 1 89 ? -3.938 -4.596 -3.863 1.00 94.12 89 PRO A N 1
ATOM 706 C CA . PRO A 1 89 ? -5.169 -5.189 -4.377 1.00 94.12 89 PRO A CA 1
ATOM 707 C C . PRO A 1 89 ? -5.470 -6.564 -3.734 1.00 94.12 89 PRO A C 1
ATOM 709 O O . PRO A 1 89 ? -6.510 -7.167 -3.971 1.00 94.12 89 PRO A O 1
ATOM 712 N N . LEU A 1 90 ? -4.593 -7.082 -2.866 1.00 94.38 90 LEU A N 1
ATOM 713 C CA . LEU A 1 90 ? -4.734 -8.387 -2.217 1.00 94.38 90 LEU A CA 1
ATOM 714 C C . LEU A 1 90 ? -5.312 -8.257 -0.801 1.00 94.38 90 LEU A C 1
ATOM 716 O O . LEU A 1 90 ? -4.582 -8.007 0.157 1.00 94.38 90 LEU A O 1
ATOM 720 N N . ALA A 1 91 ? -6.610 -8.525 -0.634 1.00 96.00 91 ALA A N 1
ATOM 721 C CA . ALA A 1 91 ? -7.301 -8.492 0.665 1.00 96.00 91 ALA A CA 1
ATOM 722 C C . ALA A 1 91 ? -6.560 -9.252 1.786 1.00 96.00 91 ALA A C 1
ATOM 724 O O . ALA A 1 91 ? -6.381 -8.740 2.888 1.00 96.00 91 ALA A O 1
ATOM 725 N N . ARG A 1 92 ? -6.065 -10.464 1.497 1.00 96.25 92 ARG A N 1
ATOM 726 C CA . ARG A 1 92 ? -5.338 -11.285 2.479 1.00 96.25 92 ARG A CA 1
ATOM 727 C C . ARG A 1 92 ? -3.979 -10.693 2.868 1.00 96.25 92 ARG A C 1
ATOM 729 O O . ARG A 1 92 ? -3.576 -10.850 4.017 1.00 96.25 92 ARG A O 1
ATOM 736 N N . LEU A 1 93 ? -3.280 -10.039 1.937 1.00 94.50 93 LEU A N 1
ATOM 737 C CA . LEU A 1 93 ? -2.016 -9.359 2.232 1.00 94.50 93 LEU A CA 1
ATOM 738 C C . LEU A 1 93 ? -2.264 -8.213 3.212 1.00 94.50 93 LEU A C 1
ATOM 740 O O . LEU A 1 93 ? -1.629 -8.169 4.260 1.00 94.50 93 LEU A O 1
ATOM 744 N N . ARG A 1 94 ? -3.253 -7.364 2.912 1.00 96.56 94 ARG A N 1
ATOM 745 C CA . ARG A 1 94 ? -3.659 -6.234 3.760 1.00 96.56 94 ARG A CA 1
ATOM 746 C C . ARG A 1 94 ? -4.002 -6.689 5.173 1.00 96.56 94 ARG A C 1
ATOM 748 O O . ARG A 1 94 ? -3.444 -6.192 6.144 1.00 96.56 94 ARG A O 1
ATOM 755 N N . ASP A 1 95 ? -4.837 -7.717 5.285 1.00 98.00 95 ASP A N 1
ATOM 756 C CA . ASP A 1 95 ? -5.208 -8.314 6.567 1.00 98.00 95 ASP A CA 1
ATOM 757 C C . ASP A 1 95 ? -4.002 -8.834 7.370 1.00 98.00 95 ASP A C 1
ATOM 759 O O . ASP A 1 95 ? -3.970 -8.718 8.595 1.00 98.00 95 ASP A O 1
ATOM 763 N N . ASN A 1 96 ? -3.016 -9.436 6.700 1.00 97.06 96 ASN A N 1
ATOM 764 C CA . ASN A 1 96 ? -1.809 -9.940 7.352 1.00 97.06 96 ASN A CA 1
ATOM 765 C C . ASN A 1 96 ? -0.894 -8.807 7.820 1.00 97.06 96 ASN A C 1
ATOM 767 O O . ASN A 1 96 ? -0.409 -8.867 8.948 1.00 97.06 96 ASN A O 1
ATOM 771 N N . VAL A 1 97 ? -0.705 -7.780 6.986 1.00 95.69 97 VAL A N 1
ATOM 772 C CA . VAL A 1 97 ? 0.049 -6.570 7.335 1.00 95.69 97 VAL A CA 1
ATOM 773 C C . VAL A 1 97 ? -0.575 -5.912 8.562 1.00 95.69 97 VAL A C 1
ATOM 775 O O . VAL A 1 97 ? 0.109 -5.728 9.562 1.00 95.69 97 VAL A O 1
ATOM 778 N N . LEU A 1 98 ? -1.891 -5.674 8.557 1.00 96.69 98 LEU A N 1
ATOM 779 C CA . LEU A 1 98 ? -2.590 -5.067 9.694 1.00 96.69 98 LEU A CA 1
ATOM 780 C C . LEU A 1 98 ? -2.424 -5.856 10.991 1.00 96.69 98 LEU A C 1
ATOM 782 O O . LEU A 1 98 ? -2.173 -5.264 12.042 1.00 96.69 98 LEU A O 1
ATOM 786 N N . ARG A 1 99 ? -2.555 -7.189 10.939 1.00 97.31 99 ARG A N 1
ATOM 787 C CA . ARG A 1 99 ? -2.323 -8.035 12.118 1.00 97.31 99 ARG A CA 1
ATOM 788 C C . ARG A 1 99 ? -0.888 -7.899 12.612 1.00 97.31 99 ARG A C 1
ATOM 790 O O . ARG A 1 99 ? -0.707 -7.724 13.809 1.00 97.31 99 ARG A O 1
ATOM 797 N N . GLY A 1 100 ? 0.086 -7.946 11.703 1.00 96.38 100 GLY A N 1
ATOM 798 C CA . GLY A 1 100 ? 1.501 -7.871 12.045 1.00 96.38 100 GLY A CA 1
ATOM 799 C C . GLY A 1 100 ? 1.910 -6.532 12.657 1.00 96.38 100 GLY A C 1
ATOM 800 O O . GLY A 1 100 ? 2.602 -6.529 13.674 1.00 96.38 100 GLY A O 1
ATOM 801 N N . LEU A 1 101 ? 1.420 -5.422 12.097 1.00 94.44 101 LEU A N 1
ATOM 802 C CA . LEU A 1 101 ? 1.609 -4.077 12.649 1.00 94.44 101 LEU A CA 1
ATOM 803 C C . LEU A 1 101 ? 0.960 -3.965 14.038 1.00 94.44 101 LEU A C 1
ATOM 805 O O . LEU A 1 101 ? 1.592 -3.525 14.992 1.00 94.44 101 LEU A O 1
ATOM 809 N N . THR A 1 102 ? -0.278 -4.452 14.192 1.00 93.94 102 THR A N 1
ATOM 810 C CA . THR A 1 102 ? -1.004 -4.397 15.476 1.00 93.94 102 THR A CA 1
ATOM 811 C C . THR A 1 102 ? -0.320 -5.223 16.569 1.00 93.94 102 THR A C 1
ATOM 813 O O . THR A 1 102 ? -0.325 -4.828 17.734 1.00 93.94 102 THR A O 1
ATOM 816 N N . SER A 1 103 ? 0.260 -6.378 16.225 1.00 96.06 103 SER A N 1
ATOM 817 C CA . SER A 1 103 ? 1.008 -7.207 17.178 1.00 96.06 103 SER A CA 1
ATOM 818 C C . SER A 1 103 ? 2.451 -6.753 17.402 1.00 96.06 103 SER A C 1
ATOM 820 O O . SER A 1 103 ? 3.119 -7.333 18.256 1.00 96.06 103 SER A O 1
ATOM 822 N N . GLY A 1 104 ? 2.945 -5.769 16.643 1.00 93.69 104 GLY A N 1
ATOM 823 C CA . GLY A 1 104 ? 4.348 -5.345 16.665 1.00 93.69 104 GLY A CA 1
ATOM 824 C C . GLY A 1 104 ? 5.321 -6.407 16.143 1.00 93.69 104 GLY A C 1
ATOM 825 O O . GLY A 1 104 ? 6.494 -6.396 16.496 1.00 93.69 104 GLY A O 1
ATOM 826 N N . THR A 1 105 ? 4.838 -7.369 15.349 1.00 95.56 105 THR A N 1
ATOM 827 C CA . THR A 1 105 ? 5.689 -8.398 14.717 1.00 95.56 105 THR A CA 1
ATOM 828 C C . THR A 1 105 ? 6.219 -7.957 13.358 1.00 95.56 105 THR A C 1
ATOM 830 O O . THR A 1 105 ? 7.090 -8.621 12.810 1.00 95.56 105 THR A O 1
ATOM 833 N N . ILE A 1 106 ? 5.632 -6.903 12.793 1.00 92.88 106 ILE A N 1
ATOM 834 C CA . ILE A 1 106 ? 6.084 -6.229 11.581 1.00 92.88 106 ILE A CA 1
ATOM 835 C C . ILE A 1 106 ? 6.366 -4.784 11.976 1.00 92.88 106 ILE A C 1
ATOM 837 O O . ILE A 1 106 ? 5.504 -4.147 12.583 1.00 92.88 106 ILE A O 1
ATOM 841 N N . ASP A 1 107 ? 7.552 -4.303 11.625 1.00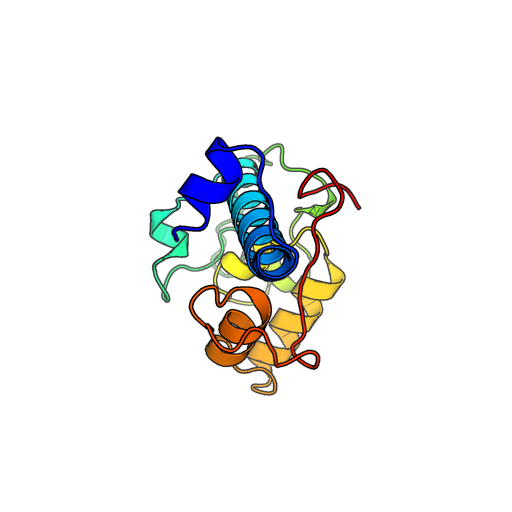 91.44 107 ASP A N 1
ATOM 842 C CA . ASP A 1 107 ? 7.894 -2.888 11.654 1.00 91.44 107 ASP A CA 1
ATOM 843 C C . ASP A 1 107 ? 7.472 -2.233 10.328 1.00 91.44 107 ASP A C 1
ATOM 845 O O . ASP A 1 107 ? 7.652 -2.807 9.250 1.00 91.44 107 ASP A O 1
ATOM 849 N N . GLU A 1 108 ? 6.832 -1.068 10.408 1.00 88.69 108 GLU A N 1
ATOM 850 C CA . GLU A 1 108 ? 6.277 -0.377 9.239 1.00 88.69 108 GLU A CA 1
ATOM 851 C C . GLU A 1 108 ? 7.371 0.150 8.304 1.00 88.69 108 GLU A C 1
ATOM 853 O O . GLU A 1 108 ? 7.255 -0.006 7.085 1.00 88.69 108 GLU A O 1
ATOM 858 N N . ASP A 1 109 ? 8.446 0.704 8.867 1.00 85.38 109 ASP A N 1
ATOM 859 C CA . ASP A 1 109 ? 9.559 1.275 8.110 1.00 85.38 109 ASP A CA 1
ATOM 860 C C . ASP A 1 109 ? 10.378 0.172 7.427 1.00 85.38 109 ASP A C 1
ATOM 862 O O . ASP A 1 109 ? 10.743 0.301 6.255 1.00 85.38 109 ASP A O 1
ATOM 866 N N . GLU A 1 110 ? 10.622 -0.944 8.123 1.00 87.12 110 GLU A N 1
ATOM 867 C CA . GLU A 1 110 ? 11.286 -2.126 7.560 1.00 87.12 110 GLU A CA 1
ATOM 868 C C . GLU A 1 110 ? 10.480 -2.708 6.393 1.00 87.12 110 GLU A C 1
ATOM 870 O O . GLU A 1 110 ? 11.021 -2.911 5.304 1.00 87.12 110 GLU A O 1
ATOM 875 N N . LEU A 1 111 ? 9.167 -2.890 6.574 1.00 86.44 111 LEU A N 1
ATOM 876 C CA . LEU A 1 111 ? 8.294 -3.392 5.514 1.00 86.44 111 LEU A CA 1
ATOM 877 C C . LEU A 1 111 ? 8.239 -2.430 4.318 1.00 86.44 111 LEU A C 1
ATOM 879 O O . LEU A 1 111 ? 8.276 -2.871 3.169 1.00 86.44 111 LEU A O 1
ATOM 883 N N . CYS A 1 112 ? 8.152 -1.122 4.566 1.00 82.00 112 CYS A N 1
ATOM 884 C CA . CYS A 1 112 ? 8.182 -0.114 3.510 1.00 82.00 112 CYS A CA 1
ATOM 885 C C . CYS A 1 112 ? 9.499 -0.183 2.723 1.00 82.00 112 CYS A C 1
ATOM 887 O O . CYS A 1 112 ? 9.490 -0.199 1.488 1.00 82.00 112 CYS A O 1
ATOM 889 N N . SER A 1 113 ? 10.624 -0.300 3.432 1.00 80.25 113 SER A N 1
ATOM 890 C CA . SER A 1 113 ? 11.951 -0.429 2.835 1.00 80.25 113 SER A CA 1
ATOM 891 C C . SER A 1 113 ? 12.064 -1.681 1.960 1.00 80.25 113 SER A C 1
ATOM 893 O O . SER A 1 113 ? 12.469 -1.592 0.799 1.00 80.25 113 SER A O 1
ATOM 895 N N . ASP A 1 114 ? 11.626 -2.833 2.467 1.00 80.69 114 ASP A N 1
ATOM 896 C CA . ASP A 1 114 ? 11.667 -4.105 1.742 1.00 80.69 114 ASP A CA 1
ATOM 897 C C . ASP A 1 114 ? 10.836 -4.082 0.455 1.00 80.69 114 ASP A C 1
ATOM 899 O O . ASP A 1 114 ? 11.221 -4.670 -0.558 1.00 80.69 114 ASP A O 1
ATOM 903 N N . LEU A 1 115 ? 9.694 -3.392 0.470 1.00 77.00 115 LEU A N 1
ATOM 904 C CA . LEU A 1 115 ? 8.776 -3.363 -0.666 1.00 77.00 115 LEU A CA 1
ATOM 905 C C . LEU A 1 115 ? 9.119 -2.282 -1.696 1.00 77.00 115 LEU A C 1
ATOM 907 O O . LEU A 1 115 ? 8.972 -2.522 -2.898 1.00 77.00 115 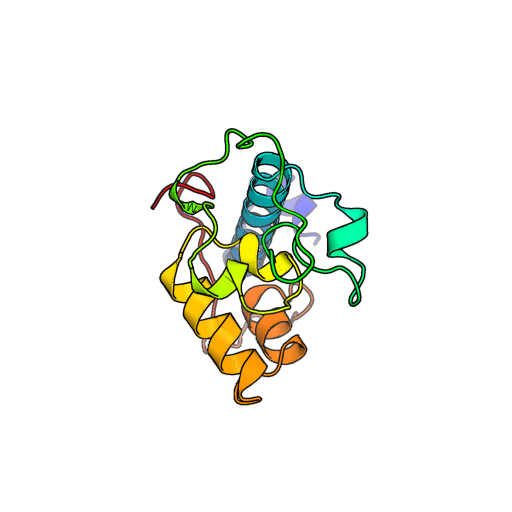LEU A O 1
ATOM 911 N N . LEU A 1 116 ? 9.527 -1.092 -1.245 1.00 70.94 116 LEU A N 1
ATOM 912 C CA . LEU A 1 116 ? 9.493 0.130 -2.055 1.00 70.94 116 LEU A CA 1
ATOM 913 C C . LEU A 1 116 ? 10.813 0.905 -2.098 1.00 70.94 116 LEU A C 1
ATOM 915 O O . LEU A 1 116 ? 10.894 1.872 -2.855 1.00 70.94 116 LEU A O 1
ATOM 919 N N . ASN A 1 117 ? 11.853 0.520 -1.350 1.00 72.06 117 ASN A N 1
ATOM 920 C CA . ASN A 1 117 ? 13.105 1.278 -1.343 1.00 72.06 117 ASN A CA 1
ATOM 921 C C . ASN A 1 117 ? 13.778 1.267 -2.726 1.00 72.06 117 ASN A C 1
ATOM 923 O O . ASN A 1 117 ? 14.287 0.248 -3.195 1.00 72.06 117 ASN A O 1
ATOM 927 N N . VAL A 1 118 ? 13.811 2.420 -3.390 1.00 61.31 118 VAL A N 1
ATOM 928 C CA . VAL A 1 118 ? 14.437 2.600 -4.711 1.00 61.31 118 VAL A CA 1
ATOM 929 C C . VAL A 1 118 ? 15.895 3.072 -4.594 1.00 61.31 118 VAL A C 1
ATOM 931 O O . VAL A 1 118 ? 16.646 3.009 -5.567 1.00 61.31 118 VAL A O 1
ATOM 934 N N . GLU A 1 119 ? 16.314 3.518 -3.406 1.00 59.00 119 GLU A N 1
ATOM 935 C CA . GLU A 1 119 ? 17.624 4.129 -3.147 1.00 59.00 119 GLU A CA 1
ATOM 936 C C . GLU A 1 119 ? 18.724 3.107 -2.833 1.00 59.00 119 GLU A C 1
ATOM 938 O O . GLU A 1 119 ? 19.914 3.433 -2.898 1.00 59.00 119 GLU A O 1
ATOM 943 N N . ASP A 1 120 ? 18.348 1.855 -2.560 1.00 59.66 120 ASP A N 1
ATOM 944 C CA . ASP A 1 120 ? 19.287 0.751 -2.382 1.00 59.66 120 ASP A CA 1
ATOM 945 C C . ASP A 1 120 ? 20.046 0.463 -3.683 1.00 59.66 120 ASP A C 1
ATOM 947 O O . ASP A 1 120 ? 19.668 -0.358 -4.518 1.00 59.66 120 ASP A O 1
ATOM 951 N N . THR A 1 121 ? 21.181 1.141 -3.826 1.00 55.72 121 THR A N 1
ATOM 952 C CA . THR A 1 121 ? 22.137 0.970 -4.927 1.00 55.72 121 THR A CA 1
ATOM 953 C C . THR A 1 121 ? 22.916 -0.3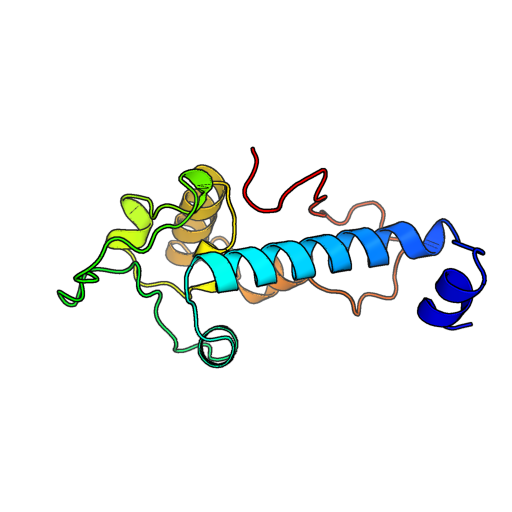41 -4.849 1.00 55.72 121 THR A C 1
ATOM 955 O O . THR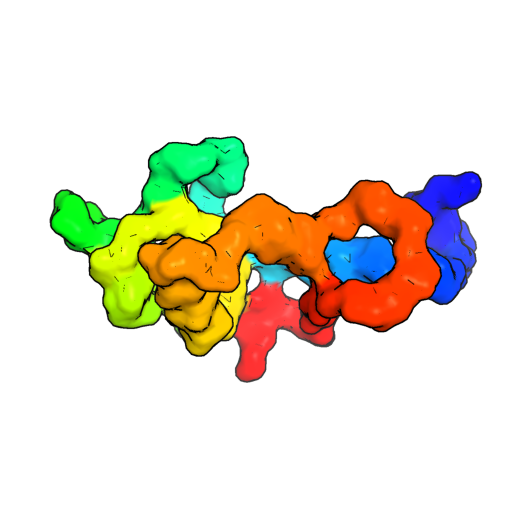 A 1 121 ? 23.644 -0.678 -5.786 1.00 55.72 121 THR A O 1
ATOM 958 N N . ASN A 1 122 ? 22.744 -1.117 -3.774 1.00 58.38 122 ASN A N 1
ATOM 959 C CA . ASN A 1 122 ? 23.341 -2.439 -3.627 1.00 58.38 122 ASN A CA 1
ATOM 960 C C . ASN A 1 122 ? 22.497 -3.511 -4.344 1.00 58.38 122 ASN A C 1
ATOM 962 O O . ASN A 1 122 ? 22.012 -4.469 -3.749 1.00 58.38 122 ASN A O 1
ATOM 966 N N . TRP A 1 123 ? 22.325 -3.327 -5.657 1.00 55.09 123 TRP A N 1
ATOM 967 C CA . TRP A 1 123 ? 21.519 -4.158 -6.564 1.00 55.09 123 TRP A CA 1
ATOM 968 C C . TRP A 1 123 ? 21.970 -5.628 -6.671 1.00 55.09 123 TRP A C 1
ATOM 970 O O . TRP A 1 123 ? 21.358 -6.406 -7.401 1.00 55.09 123 TRP A O 1
ATOM 980 N N . SER A 1 124 ? 23.064 -6.005 -6.003 1.00 55.91 124 SER A N 1
ATOM 981 C CA . SER A 1 124 ? 23.610 -7.364 -5.967 1.00 55.91 124 SER A CA 1
ATOM 982 C C . SER A 1 124 ? 23.019 -8.248 -4.871 1.00 55.91 124 SER A C 1
ATOM 984 O O . SER A 1 124 ? 23.361 -9.427 -4.818 1.00 55.91 124 SER A O 1
ATOM 986 N N . ASP A 1 125 ? 22.183 -7.703 -3.989 1.00 61.03 125 ASP A N 1
ATOM 987 C CA . ASP A 1 125 ? 21.539 -8.480 -2.933 1.00 61.03 125 ASP A CA 1
ATOM 988 C C . ASP A 1 125 ? 20.330 -9.232 -3.514 1.00 61.03 125 ASP A C 1
ATOM 990 O O . ASP A 1 125 ? 19.193 -8.761 -3.494 1.00 61.03 125 ASP A O 1
ATOM 994 N N . VAL A 1 126 ? 20.612 -10.378 -4.143 1.00 59.16 126 VAL A N 1
ATOM 995 C CA . VAL A 1 126 ? 19.625 -11.244 -4.820 1.00 59.16 126 VAL A CA 1
ATOM 996 C C . VAL A 1 126 ? 18.572 -11.782 -3.838 1.00 59.16 126 VAL A C 1
ATOM 998 O O . VAL A 1 126 ? 17.506 -12.221 -4.267 1.00 59.16 126 VAL A O 1
ATOM 1001 N N . ASP A 1 127 ? 18.843 -11.698 -2.535 1.00 66.94 127 ASP A N 1
ATOM 1002 C CA . ASP A 1 127 ? 18.006 -12.253 -1.476 1.00 66.94 127 ASP A CA 1
ATOM 1003 C C . ASP A 1 127 ? 16.942 -11.272 -0.950 1.00 66.94 127 ASP A C 1
ATOM 1005 O O . ASP A 1 127 ? 16.117 -11.658 -0.118 1.00 66.94 127 ASP A O 1
ATOM 1009 N N . LYS A 1 128 ? 16.902 -10.021 -1.439 1.00 70.12 128 LYS A N 1
ATOM 1010 C CA . LYS A 1 128 ? 15.862 -9.072 -1.018 1.00 70.12 128 LYS A CA 1
ATOM 1011 C C . LYS A 1 128 ? 14.503 -9.393 -1.656 1.00 70.12 128 LYS A C 1
ATOM 1013 O O . LYS A 1 128 ? 14.422 -9.560 -2.878 1.00 70.12 128 LYS A O 1
ATOM 1018 N N . PRO A 1 129 ? 13.415 -9.440 -0.865 1.00 73.94 129 PRO A N 1
ATOM 1019 C CA . PRO A 1 129 ? 12.073 -9.616 -1.404 1.00 73.94 129 PRO A CA 1
ATOM 1020 C C . PRO A 1 129 ? 11.708 -8.458 -2.347 1.00 73.94 129 PRO A C 1
ATOM 1022 O O . PRO A 1 129 ? 12.197 -7.340 -2.214 1.00 73.94 129 PRO A O 1
ATOM 1025 N N . SER A 1 130 ? 10.854 -8.727 -3.335 1.00 77.31 130 SER A N 1
ATOM 1026 C CA . SER A 1 130 ? 10.323 -7.700 -4.238 1.00 77.31 130 SER A CA 1
ATOM 1027 C C . SER A 1 130 ? 8.908 -8.042 -4.690 1.00 77.31 130 SER A C 1
ATOM 1029 O O . SER A 1 130 ? 8.510 -9.210 -4.738 1.00 77.31 130 SER A O 1
ATOM 1031 N N . LEU A 1 131 ? 8.140 -7.007 -5.024 1.00 85.50 131 LEU A N 1
ATOM 1032 C CA . LEU A 1 131 ? 6.846 -7.133 -5.685 1.00 85.50 131 LEU A CA 1
ATOM 1033 C C . LEU A 1 131 ? 7.032 -6.947 -7.187 1.00 85.50 131 LEU A C 1
ATOM 1035 O O . LEU A 1 131 ? 7.784 -6.078 -7.612 1.00 85.50 131 LEU A O 1
ATOM 1039 N N . ILE A 1 132 ? 6.328 -7.739 -7.992 1.00 87.50 132 ILE A N 1
ATOM 1040 C CA . ILE A 1 132 ? 6.318 -7.595 -9.449 1.00 87.50 132 ILE A CA 1
ATOM 1041 C C . ILE A 1 132 ? 4.882 -7.352 -9.888 1.00 87.50 132 ILE A C 1
ATOM 1043 O O . ILE A 1 132 ? 3.995 -8.155 -9.599 1.00 87.50 132 ILE A O 1
ATOM 1047 N N . LEU A 1 133 ? 4.674 -6.257 -10.614 1.00 88.00 133 LEU A N 1
ATOM 1048 C CA . LEU A 1 133 ? 3.415 -5.963 -11.278 1.00 88.00 133 LEU A CA 1
ATOM 1049 C C . LEU A 1 133 ? 3.445 -6.535 -12.702 1.00 88.00 133 LEU A C 1
ATOM 1051 O O . LEU A 1 133 ? 4.241 -6.096 -13.530 1.00 88.00 133 LEU A O 1
ATOM 1055 N N . TRP A 1 134 ? 2.594 -7.526 -12.975 1.00 84.44 134 TRP A N 1
ATOM 1056 C CA . TRP A 1 134 ? 2.530 -8.210 -14.276 1.00 84.44 134 TRP A CA 1
ATOM 1057 C C . TRP A 1 134 ? 1.480 -7.631 -15.236 1.00 84.44 134 TRP A C 1
ATOM 1059 O O . TRP A 1 134 ? 1.572 -7.866 -16.439 1.00 84.44 134 TRP A O 1
ATOM 1069 N N . GLY A 1 135 ? 0.496 -6.891 -14.718 1.00 86.06 135 GLY A N 1
ATOM 1070 C CA . GLY A 1 135 ? -0.648 -6.365 -15.467 1.00 86.06 135 GLY A CA 1
ATOM 1071 C C . GLY A 1 135 ? -1.230 -5.108 -14.819 1.00 86.06 135 GLY A C 1
ATOM 1072 O O . GLY A 1 135 ? -0.490 -4.319 -14.232 1.00 86.06 135 GLY A O 1
ATOM 1073 N N . GLU A 1 136 ? -2.545 -4.918 -14.925 1.00 88.06 136 GLU A N 1
ATOM 1074 C CA . GLU A 1 136 ? -3.231 -3.807 -14.253 1.00 88.06 136 GLU A CA 1
ATOM 1075 C C . GLU A 1 136 ? -3.100 -3.917 -12.725 1.00 88.06 136 GLU A C 1
ATOM 1077 O O . GLU A 1 136 ? -3.134 -5.006 -12.155 1.00 88.06 136 GLU A O 1
ATOM 1082 N N . SER A 1 137 ? -2.957 -2.781 -12.039 1.00 86.19 137 SER A N 1
ATOM 1083 C CA . SER A 1 137 ? -2.577 -2.721 -10.616 1.00 86.19 137 SER A CA 1
ATOM 1084 C C . SER A 1 137 ? -3.619 -3.243 -9.632 1.00 86.19 137 SER A C 1
ATOM 1086 O O . SER A 1 137 ? -3.307 -3.443 -8.457 1.00 86.19 137 SER A O 1
ATOM 1088 N N . TRP A 1 138 ? -4.841 -3.472 -10.098 1.00 86.38 138 TRP A N 1
ATOM 1089 C CA . TRP A 1 138 ? -5.954 -4.025 -9.331 1.00 86.38 138 TRP A CA 1
ATOM 1090 C C . TRP A 1 138 ? -6.488 -5.341 -9.912 1.00 86.38 138 TRP A C 1
ATOM 1092 O O . TRP A 1 138 ? -7.490 -5.848 -9.406 1.00 86.38 138 TRP A O 1
ATOM 1102 N N . ASP A 1 139 ? -5.856 -5.890 -10.950 1.00 87.31 139 ASP A N 1
ATOM 1103 C CA . ASP A 1 139 ? -6.242 -7.159 -11.577 1.00 87.31 139 ASP A CA 1
ATOM 1104 C C . ASP A 1 139 ? -5.460 -8.321 -10.944 1.00 87.31 139 ASP A C 1
ATOM 1106 O O . ASP A 1 139 ? -4.236 -8.243 -10.805 1.00 87.31 139 ASP A O 1
ATOM 1110 N N . ILE A 1 140 ? -6.171 -9.360 -10.485 1.00 74.81 140 ILE A N 1
ATOM 1111 C CA . ILE A 1 140 ? -5.618 -10.481 -9.694 1.00 74.81 140 ILE A CA 1
ATOM 1112 C C . ILE A 1 140 ? -6.080 -11.822 -10.238 1.00 74.81 140 ILE A C 1
ATOM 1114 O O . ILE A 1 140 ? -7.310 -11.993 -10.392 1.00 74.81 140 ILE A O 1
#

InterPro domains:
  IPR021833 Protein of unknown function DUF3425 [PF11905] (61-124)

pLDDT: mean 83.75, std 11.63, range [51.47, 98.0]

Organism: Verticillium alfalfae (strain VaMs.102 / ATCC MYA-4576 / FGSC 10136) (NCBI:txid526221)

Radius of gyration: 16.82 Å; chains: 1; bounding box: 47×27×44 Å